Protein AF-A0A9D2R1B6-F1 (afdb_monomer)

Organism: NCBI:txid2838557

Structure (mmCIF, N/CA/C/O backbone):
data_AF-A0A9D2R1B6-F1
#
_entry.id   AF-A0A9D2R1B6-F1
#
loop_
_atom_site.group_PDB
_atom_site.id
_atom_site.type_symbol
_atom_site.label_atom_id
_atom_site.label_alt_id
_atom_site.label_comp_id
_atom_site.label_asym_id
_atom_site.label_entity_id
_atom_site.label_seq_id
_atom_site.pdbx_PDB_ins_code
_atom_site.Cartn_x
_atom_site.Cartn_y
_atom_site.Cartn_z
_atom_site.occupancy
_atom_site.B_iso_or_equiv
_atom_site.auth_seq_id
_atom_site.auth_comp_id
_atom_site.auth_asym_id
_atom_site.auth_atom_id
_atom_site.pdbx_PDB_model_num
ATOM 1 N N . MET A 1 1 ? -4.495 17.607 -2.020 1.00 71.19 1 MET A N 1
ATOM 2 C CA . MET A 1 1 ? -3.316 17.183 -2.812 1.00 71.19 1 MET A CA 1
ATOM 3 C C . MET A 1 1 ?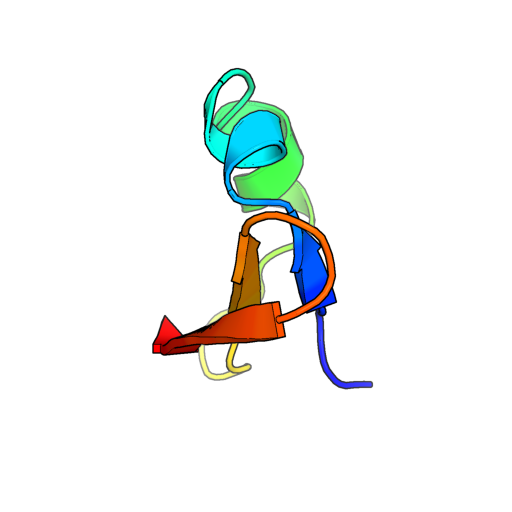 -3.369 15.662 -2.878 1.00 71.19 1 MET A C 1
ATOM 5 O O . MET A 1 1 ? -3.665 15.075 -1.848 1.00 71.19 1 MET A O 1
ATOM 9 N N . ALA A 1 2 ? -3.186 15.016 -4.031 1.00 69.62 2 ALA A N 1
ATOM 10 C CA . ALA A 1 2 ? -3.190 13.549 -4.080 1.00 69.62 2 ALA A CA 1
ATOM 11 C C . ALA A 1 2 ? -1.895 12.998 -3.455 1.00 69.62 2 ALA A C 1
ATOM 13 O O . ALA A 1 2 ? -0.808 13.372 -3.895 1.00 69.62 2 ALA A O 1
ATOM 14 N N . ASN A 1 3 ? -2.003 12.125 -2.448 1.00 82.00 3 ASN A N 1
ATOM 15 C CA . ASN A 1 3 ? -0.847 11.512 -1.791 1.00 82.00 3 ASN A CA 1
ATOM 16 C C . ASN A 1 3 ? -0.359 10.321 -2.618 1.00 82.00 3 ASN A C 1
ATOM 18 O O . ASN A 1 3 ? -0.916 9.231 -2.525 1.00 82.00 3 ASN A O 1
ATOM 22 N N . ILE A 1 4 ? 0.655 10.543 -3.455 1.00 88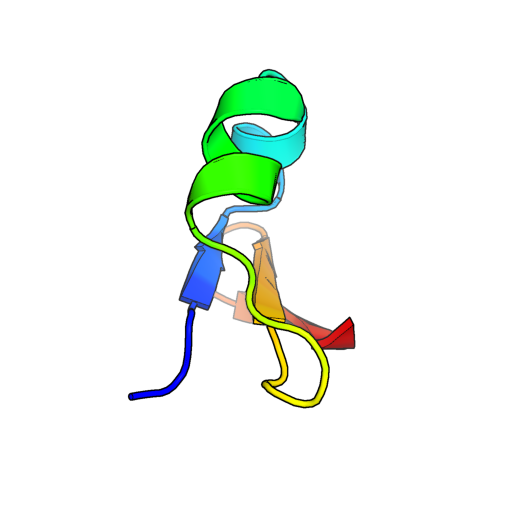.94 4 ILE A N 1
ATOM 23 C CA . ILE A 1 4 ? 1.270 9.502 -4.283 1.00 88.94 4 ILE A CA 1
ATOM 24 C C . ILE A 1 4 ? 2.541 9.015 -3.589 1.00 88.94 4 ILE A C 1
ATOM 26 O O . ILE A 1 4 ? 3.497 9.773 -3.454 1.00 88.94 4 ILE A O 1
ATOM 30 N N . LEU A 1 5 ? 2.561 7.750 -3.178 1.00 90.06 5 LEU A N 1
ATOM 31 C CA . LEU A 1 5 ? 3.681 7.131 -2.471 1.00 90.06 5 LEU A CA 1
ATOM 32 C C . LEU A 1 5 ? 4.151 5.875 -3.216 1.00 90.06 5 LEU A C 1
ATOM 34 O O . LEU A 1 5 ? 3.353 5.181 -3.850 1.00 90.06 5 LEU A O 1
ATOM 38 N N . PRO A 1 6 ? 5.441 5.533 -3.201 1.00 91.69 6 PRO A N 1
ATOM 39 C CA . PRO A 1 6 ? 5.885 4.234 -3.670 1.00 91.69 6 PRO A CA 1
ATOM 40 C C . PRO A 1 6 ? 5.457 3.137 -2.688 1.00 91.69 6 PRO A C 1
ATOM 42 O O . PRO A 1 6 ? 5.463 3.301 -1.473 1.00 91.69 6 PRO A O 1
ATOM 45 N N . VAL A 1 7 ? 5.139 1.955 -3.212 1.00 91.25 7 VAL A N 1
ATOM 46 C CA . VAL A 1 7 ? 4.781 0.775 -2.406 1.00 91.25 7 VAL A CA 1
ATOM 47 C C . VAL A 1 7 ? 5.905 0.362 -1.443 1.00 91.25 7 VAL A C 1
ATOM 49 O O . VAL A 1 7 ? 5.654 -0.315 -0.452 1.00 91.25 7 VAL A O 1
ATOM 52 N N . SER A 1 8 ? 7.148 0.777 -1.713 1.00 91.25 8 SER A N 1
ATOM 53 C CA . SER A 1 8 ? 8.284 0.588 -0.809 1.00 91.25 8 SER A CA 1
ATOM 54 C C . SER A 1 8 ? 8.145 1.354 0.503 1.00 91.25 8 SER A C 1
ATOM 56 O O . SER A 1 8 ? 8.673 0.880 1.504 1.00 91.25 8 SER A O 1
ATOM 58 N N . ASP A 1 9 ? 7.422 2.474 0.530 1.00 89.62 9 ASP A N 1
ATOM 59 C CA . ASP A 1 9 ? 7.262 3.290 1.740 1.00 89.62 9 ASP A CA 1
ATOM 60 C C . ASP A 1 9 ? 6.375 2.601 2.775 1.00 89.62 9 ASP A C 1
ATOM 62 O O . ASP A 1 9 ? 6.529 2.824 3.973 1.00 89.62 9 ASP A O 1
ATOM 66 N N . LEU A 1 10 ? 5.532 1.651 2.350 1.00 89.06 10 LEU A N 1
ATOM 67 C CA . LEU A 1 10 ? 4.791 0.786 3.270 1.00 89.06 10 LEU A CA 1
ATOM 68 C C . LEU A 1 10 ? 5.702 -0.092 4.140 1.00 89.06 10 LEU A C 1
ATOM 70 O O . LEU A 1 10 ? 5.241 -0.613 5.153 1.00 89.06 10 LEU A O 1
ATOM 74 N N . ARG A 1 11 ? 6.993 -0.242 3.799 1.00 91.62 11 ARG A N 1
ATOM 75 C CA . ARG A 1 11 ? 7.974 -0.868 4.702 1.00 91.62 11 ARG A CA 1
ATOM 76 C C . ARG A 1 11 ? 8.093 -0.101 6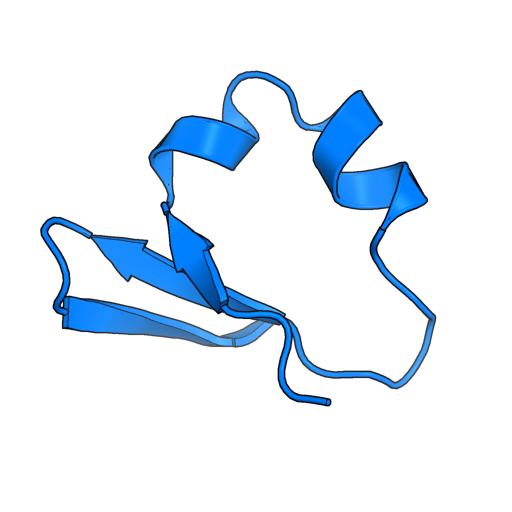.018 1.00 91.62 11 ARG A C 1
ATOM 78 O O . ARG A 1 11 ? 8.324 -0.728 7.045 1.00 91.62 11 ARG A O 1
ATOM 85 N N . ASN A 1 12 ? 7.902 1.221 5.990 1.00 88.50 12 ASN A N 1
ATOM 86 C CA . ASN A 1 12 ? 7.787 2.059 7.177 1.00 88.50 12 ASN A CA 1
ATOM 87 C C . ASN A 1 12 ? 6.355 2.586 7.338 1.00 88.50 12 ASN A C 1
ATOM 89 O O . ASN A 1 12 ? 6.086 3.789 7.336 1.00 88.50 12 ASN A O 1
ATOM 93 N N . TYR A 1 13 ? 5.416 1.650 7.478 1.00 85.06 13 TYR A N 1
ATOM 94 C CA . TYR A 1 13 ? 3.982 1.931 7.525 1.00 85.06 13 TYR A CA 1
ATOM 95 C C . TYR A 1 13 ? 3.588 3.021 8.538 1.00 85.06 13 TYR A C 1
ATOM 97 O O . TYR A 1 13 ? 2.704 3.828 8.264 1.00 85.06 13 TYR A O 1
ATOM 105 N N . ASN A 1 14 ? 4.275 3.100 9.680 1.00 89.50 14 ASN A N 1
ATOM 106 C CA . ASN A 1 14 ? 3.987 4.092 10.719 1.00 89.50 14 ASN A CA 1
ATOM 107 C C . ASN A 1 14 ? 4.211 5.541 10.257 1.00 89.50 14 ASN A C 1
ATOM 109 O O . ASN A 1 14 ? 3.471 6.431 10.674 1.00 89.50 14 ASN A O 1
ATOM 113 N N . GLU A 1 15 ? 5.209 5.805 9.412 1.00 86.81 15 GLU A N 1
ATOM 114 C CA . GLU A 1 15 ? 5.428 7.146 8.851 1.00 86.81 15 GLU A CA 1
ATOM 115 C C . GLU A 1 15 ? 4.414 7.472 7.758 1.00 86.81 15 GLU A C 1
ATOM 117 O O . GLU A 1 15 ? 3.906 8.592 7.698 1.00 86.81 15 GLU A O 1
ATOM 122 N N . VAL A 1 16 ? 4.055 6.478 6.945 1.00 85.19 16 VAL A N 1
ATOM 123 C CA . VAL A 1 16 ? 3.005 6.619 5.931 1.00 85.19 16 VAL A CA 1
ATOM 124 C C . VAL A 1 16 ? 1.668 6.963 6.587 1.00 85.19 16 VAL A C 1
ATOM 126 O O . VAL A 1 16 ? 1.003 7.906 6.163 1.00 85.19 16 VAL A O 1
ATOM 129 N N . LEU A 1 17 ? 1.311 6.278 7.675 1.00 85.19 17 LEU A N 1
ATOM 130 C CA . LEU A 1 17 ? 0.076 6.522 8.420 1.00 85.19 17 LEU A CA 1
ATOM 131 C C . LEU A 1 17 ? -0.049 7.955 8.946 1.00 85.19 17 LEU A C 1
ATOM 133 O O . LEU A 1 17 ? -1.141 8.512 8.906 1.00 85.19 17 LEU A O 1
ATOM 137 N N . LYS A 1 18 ? 1.047 8.574 9.406 1.00 86.38 18 LYS A N 1
ATOM 138 C CA . LYS A 1 18 ? 1.031 9.969 9.893 1.00 86.38 18 LYS A CA 1
ATOM 139 C C . LYS A 1 18 ? 0.644 10.967 8.802 1.00 86.38 18 LYS A C 1
ATOM 141 O O . LYS A 1 18 ? 0.085 12.017 9.103 1.00 86.38 18 LYS A O 1
ATOM 146 N N . ASN A 1 19 ? 0.947 10.635 7.550 1.00 80.12 19 ASN A N 1
ATOM 147 C CA . ASN A 1 19 ? 0.641 11.457 6.385 1.00 80.12 19 ASN A CA 1
ATOM 148 C C . ASN A 1 19 ? -0.725 11.122 5.761 1.00 80.12 19 ASN A C 1
ATOM 150 O O . ASN A 1 19 ? -1.189 11.845 4.879 1.00 80.12 19 ASN A O 1
ATOM 154 N N . CYS A 1 20 ? -1.387 10.053 6.213 1.00 82.88 20 CYS A N 1
ATOM 155 C CA . CYS A 1 20 ? -2.704 9.652 5.733 1.00 82.88 20 CYS A CA 1
ATOM 156 C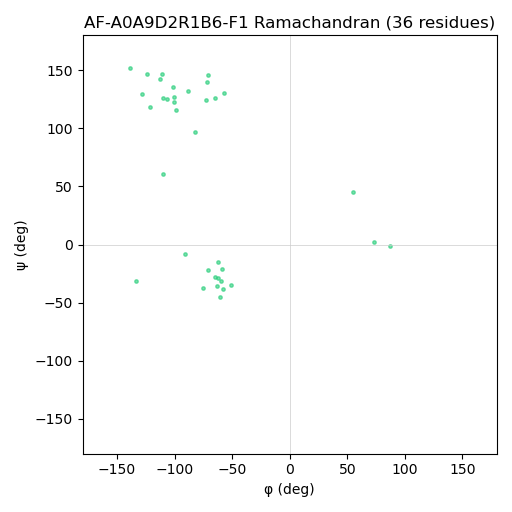 C . CYS A 1 20 ? -3.807 10.348 6.537 1.00 82.88 20 CYS A C 1
ATOM 158 O O . CYS A 1 20 ? -3.810 10.331 7.768 1.00 82.88 20 CYS A O 1
ATOM 160 N N . ARG A 1 21 ? -4.786 10.928 5.838 1.00 84.50 21 ARG A N 1
ATOM 161 C CA . ARG A 1 21 ? -5.979 11.528 6.446 1.00 84.50 21 ARG A CA 1
ATOM 162 C C . ARG A 1 21 ? -7.213 10.726 6.072 1.00 84.50 21 ARG A C 1
ATOM 164 O O . ARG A 1 21 ? -7.347 10.237 4.955 1.00 84.50 21 ARG A O 1
ATOM 171 N N . LYS A 1 22 ? -8.138 10.591 7.021 1.00 82.69 22 LYS A N 1
ATOM 172 C CA . LYS A 1 22 ? -9.371 9.828 6.815 1.00 82.69 22 LYS A CA 1
ATOM 173 C C . LYS A 1 22 ? -10.226 10.501 5.736 1.00 82.69 22 LYS A C 1
ATOM 175 O O . LYS A 1 22 ? -10.548 11.677 5.864 1.00 82.69 22 LYS A O 1
ATOM 180 N N . GLY A 1 23 ? -10.605 9.742 4.709 1.00 83.19 23 GLY A N 1
ATOM 181 C CA . GLY A 1 23 ? -11.393 10.241 3.576 1.00 83.19 23 GLY A CA 1
ATOM 182 C C . GLY A 1 23 ? -10.565 10.844 2.436 1.00 83.19 23 GLY A C 1
ATOM 183 O O . GLY A 1 23 ? -11.148 11.225 1.425 1.00 83.19 23 GLY A O 1
ATOM 184 N N . GLU A 1 24 ? -9.235 10.901 2.562 1.00 86.56 24 GLU A N 1
ATOM 185 C CA . GLU A 1 24 ? -8.345 11.285 1.464 1.00 86.56 24 GLU A CA 1
ATOM 186 C C . GLU A 1 24 ? -7.710 10.034 0.834 1.00 86.56 24 GLU A C 1
ATOM 188 O O . GLU A 1 24 ? -7.119 9.234 1.561 1.00 86.56 24 GLU A O 1
ATOM 193 N N . PRO A 1 25 ? -7.801 9.855 -0.497 1.00 84.81 25 PRO A N 1
ATOM 194 C CA . PRO A 1 25 ? -7.227 8.694 -1.163 1.00 84.81 25 PRO A CA 1
ATOM 195 C C . PRO A 1 25 ? -5.698 8.762 -1.198 1.00 84.81 25 PRO A C 1
ATOM 197 O O . PRO A 1 25 ? -5.107 9.812 -1.487 1.00 84.81 25 PRO A O 1
ATOM 200 N N . VAL A 1 26 ? -5.063 7.613 -0.985 1.00 87.69 26 VAL A N 1
ATOM 201 C CA . VAL A 1 26 ? -3.618 7.421 -1.125 1.00 87.69 26 VAL A CA 1
ATOM 202 C C . VAL A 1 26 ? -3.344 6.541 -2.338 1.00 87.69 26 VAL A C 1
ATOM 204 O O . VAL A 1 26 ? -3.859 5.432 -2.472 1.00 87.69 26 VAL A O 1
ATOM 207 N N . TYR A 1 27 ? -2.499 7.032 -3.236 1.00 88.75 27 TYR A N 1
ATOM 208 C CA . TYR A 1 27 ? -2.123 6.348 -4.465 1.00 88.75 27 TYR A CA 1
ATOM 209 C C . TYR A 1 27 ? -0.765 5.690 -4.286 1.00 88.75 27 TYR A C 1
ATOM 211 O O . TYR A 1 27 ? 0.229 6.365 -4.025 1.00 88.75 27 TYR A O 1
ATOM 219 N N . LEU A 1 28 ? -0.698 4.376 -4.484 1.00 90.44 28 LEU A N 1
ATOM 220 C CA . LEU A 1 28 ? 0.565 3.654 -4.415 1.00 90.44 28 LEU A CA 1
ATOM 221 C C . LEU A 1 28 ? 1.109 3.355 -5.806 1.00 90.44 28 LEU A C 1
ATOM 223 O O . LEU A 1 28 ? 0.400 2.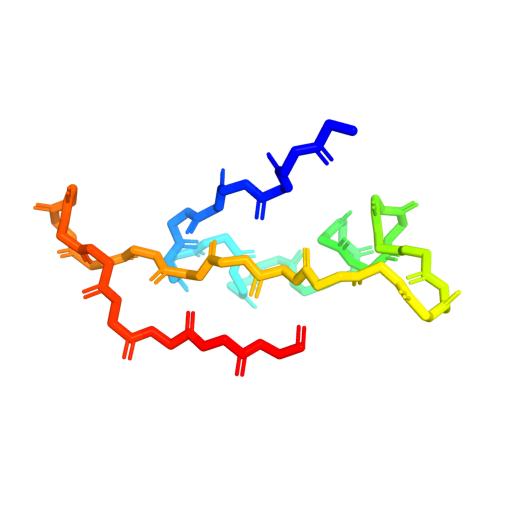875 -6.700 1.00 90.44 28 LEU A O 1
ATOM 227 N N . THR A 1 29 ? 2.407 3.583 -5.969 1.00 92.56 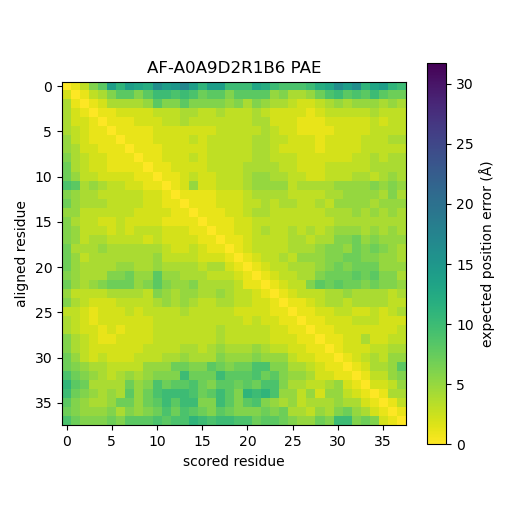29 THR A N 1
ATOM 228 C CA . THR A 1 29 ? 3.134 3.306 -7.206 1.00 92.56 29 THR A CA 1
ATOM 229 C C . THR A 1 29 ? 4.107 2.149 -7.025 1.00 92.56 29 THR A C 1
ATOM 231 O O . THR A 1 29 ? 4.707 1.957 -5.971 1.00 92.56 29 THR A O 1
ATOM 234 N N . LYS A 1 30 ? 4.302 1.361 -8.080 1.00 91.38 30 LYS A N 1
ATOM 235 C CA . LYS A 1 30 ? 5.411 0.407 -8.173 1.00 91.38 30 LYS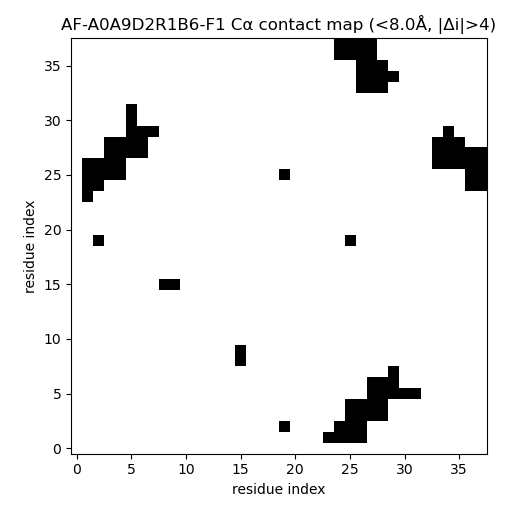 A CA 1
ATOM 236 C C . LYS A 1 30 ? 6.219 0.762 -9.408 1.00 91.38 30 LYS A C 1
ATOM 238 O O . LYS A 1 30 ? 5.684 0.712 -10.514 1.00 91.38 30 LYS A O 1
ATOM 243 N N . ASN A 1 31 ? 7.488 1.117 -9.217 1.00 89.81 31 ASN A N 1
ATOM 244 C CA . ASN A 1 31 ? 8.394 1.552 -10.286 1.00 89.81 31 ASN A CA 1
ATOM 245 C C . ASN A 1 31 ? 7.818 2.736 -11.09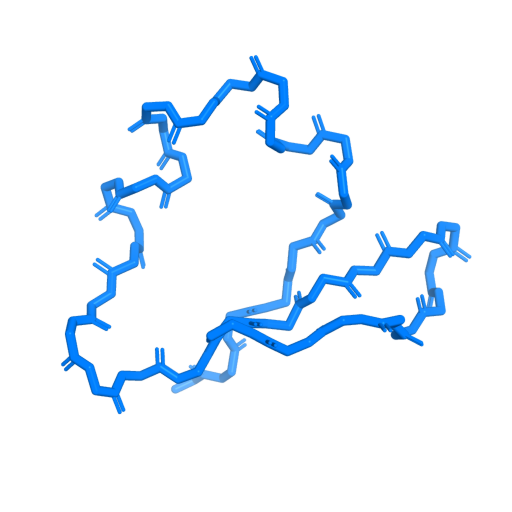3 1.00 89.81 31 ASN A C 1
ATOM 247 O O . ASN A 1 31 ? 7.783 2.697 -12.321 1.00 89.81 31 ASN A O 1
ATOM 251 N N . GLY A 1 32 ? 7.270 3.743 -10.401 1.00 85.12 32 GLY A N 1
ATOM 252 C CA . GLY A 1 32 ? 6.696 4.946 -11.022 1.00 85.12 32 GLY A CA 1
ATOM 253 C C . GLY A 1 32 ? 5.348 4.750 -11.727 1.00 85.12 32 GLY A C 1
ATOM 254 O O . GLY A 1 32 ? 4.815 5.696 -12.294 1.00 85.12 32 GLY A O 1
ATOM 255 N N . ARG A 1 33 ? 4.766 3.543 -11.693 1.00 87.81 33 ARG A N 1
ATOM 256 C CA . ARG A 1 33 ? 3.446 3.251 -12.273 1.00 87.81 33 ARG A CA 1
ATOM 257 C C . ARG A 1 33 ? 2.414 3.079 -11.164 1.00 87.81 33 ARG A C 1
ATOM 259 O O . ARG A 1 33 ? 2.617 2.250 -10.272 1.00 87.81 33 ARG A O 1
ATOM 266 N N . GLY A 1 34 ? 1.326 3.847 -11.225 1.00 82.94 34 GLY A N 1
ATOM 267 C CA . GLY A 1 34 ? 0.190 3.715 -10.310 1.00 82.94 34 GLY A CA 1
ATOM 268 C C . GLY A 1 34 ? -0.383 2.301 -10.359 1.00 82.94 34 GLY A C 1
ATOM 269 O O . GLY A 1 34 ? -0.580 1.749 -11.442 1.00 82.94 34 GLY A O 1
ATOM 270 N N . ARG A 1 35 ? -0.576 1.687 -9.190 1.00 82.38 35 ARG A N 1
ATOM 271 C CA . ARG A 1 35 ? -1.024 0.290 -9.075 1.00 82.38 35 ARG A CA 1
ATOM 272 C C . ARG A 1 35 ? -2.152 0.081 -8.077 1.00 82.38 35 ARG A C 1
ATOM 274 O O . ARG A 1 35 ? -2.942 -0.830 -8.286 1.00 82.38 35 ARG A O 1
ATOM 281 N N . PHE A 1 36 ? -2.210 0.871 -7.008 1.00 78.25 36 PHE A N 1
ATOM 282 C CA . PHE A 1 36 ? -3.195 0.690 -5.944 1.00 78.25 36 PHE A CA 1
ATOM 283 C C . PHE A 1 36 ? -3.745 2.038 -5.485 1.00 78.25 36 PHE A C 1
ATOM 285 O O . PHE A 1 36 ? -3.047 3.052 -5.562 1.00 78.25 36 PHE A O 1
ATOM 292 N N . VAL A 1 37 ? -4.981 2.014 -4.996 1.00 76.44 37 VAL A N 1
ATOM 293 C CA . VAL A 1 37 ? -5.665 3.134 -4.344 1.00 76.44 37 VAL A CA 1
ATOM 294 C C . VAL A 1 37 ? -6.186 2.611 -3.009 1.00 76.44 37 VAL A C 1
ATOM 296 O O . VAL A 1 37 ? -6.790 1.536 -2.984 1.00 76.44 37 VAL A O 1
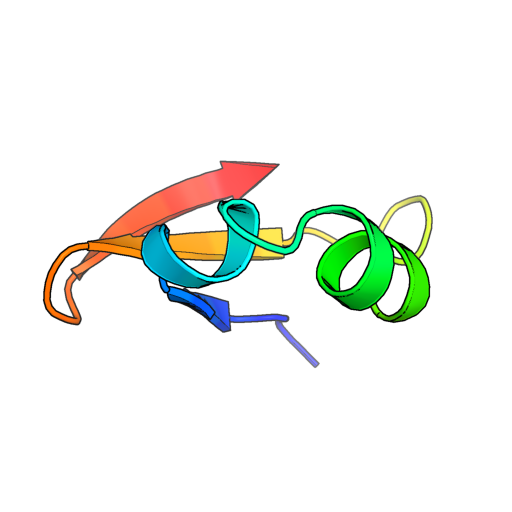ATOM 299 N N . VAL A 1 38 ? -5.893 3.331 -1.927 1.00 72.19 38 VAL A N 1
ATOM 300 C CA . VAL A 1 38 ? -6.332 3.046 -0.549 1.00 72.19 38 VAL A CA 1
ATOM 301 C C . VAL A 1 38 ? -7.094 4.241 -0.003 1.00 72.19 38 VAL A C 1
ATOM 303 O O . VAL A 1 38 ? -6.666 5.383 -0.297 1.00 72.19 38 VAL A O 1
#

Sequence (38 aa):
MANILPVSDLRNYNEVLKNCRKGEPVYLTKNGRGRFVV

Solvent-accessible surface area (backbone atoms only — not comparable to full-atom values): 2419 Å² total; per-residue (Å²): 132,83,47,76,42,54,58,72,51,58,78,48,43,74,64,51,52,74,76,58,52,94,94,55,64,36,37,29,20,58,93,89,38,82,75,48,78,88

Radius of gyration: 9.4 Å; Cα contacts (8 Å, |Δi|>4): 46; chains: 1; bounding box: 20×18×23 Å

pLDDT: mean 85.35, std 5.69, range [69.62, 92.56]

Foldseek 3Di:
DAAEEEPVCCVVVVVVVVVDDPPHWHFYDHPNHTDDID

Nearest PDB structures (foldseek):
  2odk-assembly2_D  TM=7.144E-01  e=2.939E-02  Nitrosomonas europaea
  5iip-assembly1_D  TM=5.923E-01  e=4.702E-01  Staphylococcus aureus
  7rgq-assembly1_H  TM=5.160E-01  e=1.185E+00  Homo sapiens
  6m6b-assembly1_D  TM=4.329E-01  e=2.781E+00  Thermus thermophilus HB8
  6m6a-assembly1_D  TM=4.279E-01  e=5.272E+00  Thermus thermophilus HB8

InterPro domains:
  IPR036165 YefM-like superfamily [SSF143120] (3-38)

Secondary structure (DSSP, 8-state):
--EEEEGGGGGGHHHHHHH--TT--EEEEETTEEEEE-

Mean predicted aligned error: 3.93 Å